Protein AF-A0A139MJK2-F1 (afdb_monomer_lite)

Radius of gyration: 16.2 Å; chains: 1; bounding box: 36×39×41 Å

pLDDT: mean 73.62, std 22.23, range [26.55, 96.75]

Foldseek 3Di:
DEEEEEDLLADDDDDDDDDDDDDPPLDPPLDDPCPPVVLVVVLVVVVPDPDDPPDYHYRYDFQWHQYPVRDIDGDDLCSCPPPPHQAYEYEAEDLVVSQVVCCVVRVDHDDSVSSVVNSVVRVVRVVVSCVVVVHHYHYHHDDVCVVVVVVVSD

Sequence (154 aa):
MAIRMVDCSIKLPVKKRSAHKTSIPSCLASFSKNIANNQELWKQELAAYPFHEDEIVILDGHFTLLDSLGQIVELPYSTFDGLKINRIILKIEVPSTIQKRLMKRDNSHWDKDLIDSFQAREQKRVIEFARLEKIPLFVYDNNSKLEELKQFLL

Structure (mmCIF, N/CA/C/O backbone):
data_AF-A0A139MJK2-F1
#
_entry.id   AF-A0A139MJK2-F1
#
loop_
_atom_site.group_PDB
_atom_site.id
_atom_site.type_symbol
_atom_site.label_atom_id
_atom_site.label_alt_id
_atom_site.label_comp_id
_atom_site.label_asym_id
_atom_site.label_entity_id
_atom_site.label_seq_id
_atom_site.pdbx_PDB_ins_code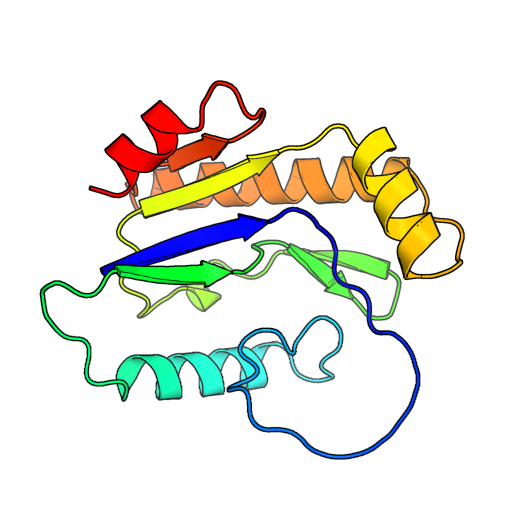
_atom_site.Cartn_x
_atom_site.Cartn_y
_atom_site.Cartn_z
_atom_site.occupancy
_atom_site.B_iso_or_equiv
_atom_site.auth_seq_id
_atom_site.auth_comp_id
_atom_site.auth_asym_id
_atom_site.auth_atom_id
_atom_site.pdbx_PDB_model_num
ATOM 1 N N . MET A 1 1 ? -5.768 -5.094 16.963 1.00 34.75 1 MET A N 1
ATOM 2 C CA . MET A 1 1 ? -6.130 -4.141 15.876 1.00 34.75 1 MET A CA 1
ATOM 3 C C . MET A 1 1 ? -5.283 -4.430 14.638 1.00 34.75 1 MET A C 1
ATOM 5 O O . MET A 1 1 ? -4.070 -4.458 14.786 1.00 34.75 1 MET A O 1
ATOM 9 N N . ALA A 1 2 ? -5.869 -4.668 13.453 1.00 34.25 2 ALA A N 1
ATOM 10 C CA . ALA A 1 2 ? -5.092 -4.935 12.233 1.00 34.25 2 ALA A CA 1
ATOM 11 C C . ALA A 1 2 ? -4.870 -3.647 11.419 1.00 34.25 2 ALA A C 1
ATOM 13 O O . ALA A 1 2 ? -5.811 -2.981 10.982 1.00 34.25 2 ALA A O 1
ATOM 14 N N . ILE A 1 3 ? -3.606 -3.295 11.230 1.00 35.91 3 ILE A N 1
ATOM 15 C CA . ILE A 1 3 ? -3.115 -2.141 10.485 1.00 35.91 3 ILE A CA 1
ATOM 16 C C . ILE A 1 3 ? -2.462 -2.684 9.220 1.00 35.91 3 ILE A C 1
ATOM 18 O O . ILE A 1 3 ? -1.553 -3.499 9.306 1.00 35.91 3 ILE A O 1
ATOM 22 N N . ARG A 1 4 ? -2.889 -2.268 8.028 1.00 41.91 4 ARG A N 1
ATOM 23 C CA . ARG A 1 4 ? -2.217 -2.719 6.799 1.00 41.91 4 ARG A CA 1
ATOM 24 C C . ARG A 1 4 ? -1.098 -1.748 6.437 1.00 41.91 4 ARG A C 1
ATOM 26 O O . ARG A 1 4 ? -1.374 -0.575 6.195 1.00 41.91 4 ARG A O 1
ATOM 33 N N . MET A 1 5 ? 0.140 -2.233 6.379 1.00 38.38 5 MET A N 1
ATOM 34 C CA . MET A 1 5 ? 1.250 -1.522 5.754 1.00 38.38 5 MET A CA 1
ATOM 35 C C . MET A 1 5 ? 1.349 -1.989 4.306 1.00 38.38 5 MET A C 1
ATOM 37 O O . MET A 1 5 ? 1.546 -3.165 4.029 1.00 38.38 5 MET A O 1
ATOM 41 N N . VAL A 1 6 ? 1.178 -1.066 3.371 1.00 44.03 6 VAL A N 1
ATOM 42 C CA . VAL A 1 6 ? 1.367 -1.338 1.952 1.00 44.03 6 VAL A CA 1
ATOM 43 C C . VAL A 1 6 ? 2.781 -0.902 1.604 1.00 44.03 6 VAL A C 1
ATOM 45 O O . VAL A 1 6 ? 3.013 0.272 1.317 1.00 44.03 6 VAL A O 1
ATOM 48 N N . ASP A 1 7 ? 3.753 -1.812 1.691 1.00 39.28 7 ASP A N 1
ATOM 49 C CA . ASP A 1 7 ? 5.09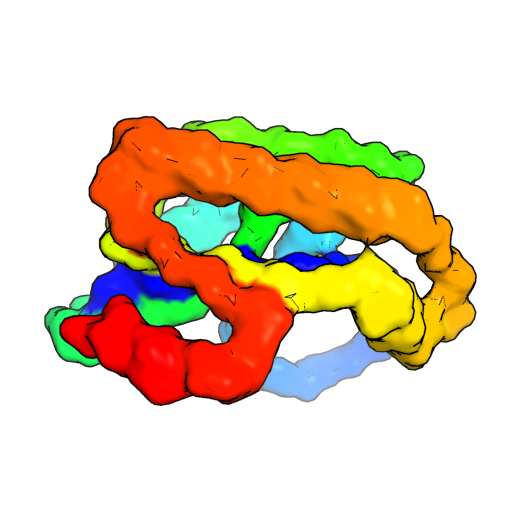4 -1.539 1.179 1.00 39.28 7 ASP A CA 1
ATOM 50 C C . ASP A 1 7 ? 5.086 -1.692 -0.345 1.00 39.28 7 ASP A C 1
ATOM 52 O O . ASP A 1 7 ? 4.938 -2.793 -0.851 1.00 39.28 7 ASP A O 1
ATOM 56 N N . CYS A 1 8 ? 5.307 -0.622 -1.114 1.00 35.34 8 CYS A N 1
ATOM 57 C CA . CYS A 1 8 ? 5.465 -0.712 -2.574 1.00 35.34 8 CYS A CA 1
ATOM 58 C C . CYS A 1 8 ? 6.805 -1.366 -3.010 1.00 35.34 8 CYS A C 1
ATOM 60 O O . CYS A 1 8 ? 7.218 -1.288 -4.171 1.00 35.34 8 CYS A O 1
ATOM 62 N N . SER A 1 9 ? 7.522 -2.026 -2.100 1.00 32.47 9 SER A N 1
ATOM 63 C CA . SER A 1 9 ? 8.714 -2.811 -2.418 1.00 32.47 9 SER A CA 1
ATOM 64 C C . SER A 1 9 ? 8.305 -4.140 -3.060 1.00 32.47 9 SER A C 1
ATOM 66 O O . SER A 1 9 ? 8.196 -5.155 -2.381 1.00 32.47 9 SER A O 1
ATOM 68 N N . ILE A 1 10 ? 8.085 -4.138 -4.380 1.00 36.69 10 ILE A N 1
ATOM 69 C CA . ILE A 1 10 ? 7.761 -5.318 -5.206 1.00 36.69 10 ILE A CA 1
ATOM 70 C C . ILE A 1 10 ? 8.699 -6.481 -4.842 1.00 36.69 10 ILE A C 1
ATOM 72 O O . ILE A 1 10 ? 9.872 -6.450 -5.203 1.00 36.69 10 ILE A O 1
ATOM 76 N N . LYS A 1 11 ? 8.237 -7.504 -4.111 1.00 38.34 11 LYS A N 1
ATOM 77 C CA . LYS A 1 11 ? 9.012 -8.722 -3.792 1.00 38.34 11 LYS A CA 1
ATOM 78 C C . LYS A 1 11 ? 8.799 -9.765 -4.896 1.00 38.34 11 LYS A C 1
ATOM 80 O O . LYS A 1 11 ? 7.841 -10.526 -4.828 1.00 38.34 11 LYS A O 1
ATOM 85 N N . LEU A 1 12 ? 9.672 -9.830 -5.908 1.00 33.25 12 LEU A N 1
ATOM 86 C CA . LEU A 1 12 ? 9.691 -10.961 -6.853 1.00 33.25 12 LEU A CA 1
ATOM 87 C C . LEU A 1 12 ? 10.437 -12.168 -6.266 1.00 33.25 12 LEU A C 1
ATOM 89 O O . LEU A 1 12 ? 11.332 -11.986 -5.438 1.00 33.25 12 LEU A O 1
ATOM 93 N N . PRO A 1 13 ? 10.104 -13.405 -6.679 1.00 33.31 13 PRO A N 1
ATOM 94 C CA . PRO A 1 13 ? 10.754 -14.593 -6.158 1.00 33.31 13 PRO A CA 1
ATOM 95 C C . PRO A 1 13 ? 12.150 -14.783 -6.747 1.00 33.31 13 PRO A C 1
ATOM 97 O O . PRO A 1 13 ? 12.357 -14.853 -7.959 1.00 33.31 13 PRO A O 1
ATOM 100 N N . VAL A 1 14 ? 13.096 -15.009 -5.844 1.00 32.41 14 VAL A N 1
ATOM 101 C CA . VAL A 1 14 ? 14.402 -15.585 -6.147 1.00 32.41 14 VAL A CA 1
ATOM 102 C C . VAL A 1 14 ? 14.228 -17.093 -6.369 1.00 32.41 14 VAL A C 1
ATOM 104 O O . VAL A 1 14 ? 13.682 -17.812 -5.530 1.00 32.41 14 VAL A O 1
ATOM 107 N N . LYS A 1 15 ? 14.702 -17.608 -7.508 1.00 31.28 15 LYS A N 1
ATOM 108 C CA . LYS A 1 15 ? 14.785 -19.055 -7.756 1.00 31.28 15 LYS A CA 1
ATOM 109 C C . LYS A 1 15 ? 15.897 -19.691 -6.895 1.00 31.28 15 LYS A C 1
ATOM 111 O O . LYS A 1 15 ? 17.065 -19.399 -7.111 1.00 31.28 15 LYS A O 1
ATOM 116 N N . LYS A 1 16 ? 15.484 -20.687 -6.087 1.00 32.94 16 LYS A N 1
ATOM 117 C CA . LYS A 1 16 ? 16.182 -21.899 -5.561 1.00 32.94 16 LYS A CA 1
ATOM 118 C C . LYS A 1 16 ? 16.700 -21.946 -4.098 1.00 32.94 16 LYS A C 1
ATOM 120 O O . LYS A 1 16 ? 17.710 -21.355 -3.759 1.00 32.94 16 LYS A O 1
ATOM 125 N N . ARG A 1 17 ? 16.060 -22.884 -3.365 1.00 30.19 17 ARG A N 1
ATOM 126 C CA . ARG A 1 17 ? 16.556 -23.991 -2.491 1.00 30.19 17 ARG A CA 1
ATOM 127 C C . ARG A 1 17 ? 17.472 -23.700 -1.280 1.00 30.19 17 ARG A C 1
ATOM 129 O O . ARG A 1 17 ? 18.666 -23.519 -1.453 1.00 30.19 17 ARG A O 1
ATOM 136 N N . SER A 1 18 ? 16.941 -23.978 -0.077 1.00 26.55 18 SER A N 1
ATOM 137 C CA . SER A 1 18 ? 17.338 -25.070 0.855 1.00 26.55 18 SER A CA 1
ATOM 138 C C . SER A 1 18 ? 17.341 -24.655 2.339 1.00 26.55 18 SER A C 1
ATOM 140 O O . SER A 1 18 ? 17.985 -23.685 2.708 1.00 26.55 18 SER A O 1
ATOM 142 N N . ALA A 1 19 ? 16.697 -25.504 3.153 1.00 28.25 19 ALA A N 1
ATOM 143 C CA . ALA A 1 19 ? 16.868 -25.747 4.592 1.00 28.25 19 ALA A CA 1
ATOM 144 C C . ALA A 1 19 ? 16.469 -24.669 5.631 1.00 28.25 19 ALA A C 1
ATOM 146 O O . ALA A 1 19 ? 17.098 -23.632 5.785 1.00 28.25 19 ALA A O 1
ATOM 147 N N . HIS A 1 20 ? 15.442 -25.046 6.405 1.00 29.48 20 HIS A N 1
ATOM 148 C CA . HIS A 1 20 ? 15.163 -24.765 7.820 1.00 29.48 20 HIS A CA 1
ATOM 149 C C . HIS A 1 20 ? 15.688 -23.471 8.466 1.00 29.48 20 HIS A C 1
ATOM 151 O O . HIS A 1 20 ? 16.863 -23.377 8.814 1.00 29.48 20 HIS A O 1
ATOM 157 N N . LYS A 1 21 ? 14.752 -22.595 8.861 1.00 27.30 21 LYS A N 1
ATOM 158 C CA . LYS A 1 21 ? 14.549 -22.189 10.266 1.00 27.30 21 LYS A CA 1
ATOM 159 C C . LYS A 1 21 ? 13.261 -21.375 10.424 1.00 27.30 21 LYS A C 1
ATOM 161 O O . LYS A 1 21 ? 12.810 -20.702 9.509 1.00 27.30 21 LYS A O 1
ATOM 166 N N . THR A 1 22 ? 12.676 -21.541 11.597 1.00 33.25 22 THR A N 1
ATOM 167 C CA . THR A 1 22 ? 11.347 -21.154 12.061 1.00 33.25 22 THR A CA 1
ATOM 168 C C . THR A 1 22 ? 11.088 -19.648 11.973 1.00 33.25 22 THR A C 1
ATOM 170 O O . THR A 1 22 ? 11.653 -18.868 12.732 1.00 33.25 22 THR A O 1
ATOM 173 N N . SER A 1 23 ? 10.190 -19.253 11.077 1.00 29.36 23 SER A N 1
ATOM 174 C CA . SER A 1 23 ? 9.444 -17.995 11.117 1.00 29.36 23 SER A CA 1
ATOM 175 C C . SER A 1 23 ? 8.117 -18.239 10.400 1.00 29.36 23 SER A C 1
ATOM 177 O O . SER A 1 23 ? 8.094 -18.887 9.354 1.00 29.36 23 SER A O 1
ATOM 179 N N . ILE A 1 24 ? 7.003 -17.803 10.989 1.00 28.88 24 ILE A N 1
ATOM 180 C CA . ILE A 1 24 ? 5.682 -17.878 10.353 1.00 28.88 24 ILE A CA 1
ATOM 181 C C . ILE A 1 24 ? 5.764 -17.025 9.073 1.00 28.88 24 ILE A C 1
ATOM 183 O O . ILE A 1 24 ? 5.940 -15.807 9.179 1.00 28.88 24 ILE A O 1
ATOM 187 N N . PRO A 1 25 ? 5.736 -17.609 7.858 1.00 29.03 25 PRO A N 1
ATOM 188 C CA . PRO A 1 25 ? 6.038 -16.872 6.641 1.00 29.03 25 PRO A CA 1
ATOM 189 C C . PRO A 1 25 ? 4.771 -16.201 6.108 1.00 29.03 25 PRO A C 1
ATOM 191 O O . PRO A 1 25 ? 4.176 -16.627 5.124 1.00 29.03 25 PRO A O 1
ATOM 194 N N . SER A 1 26 ? 4.393 -15.088 6.727 1.00 36.31 26 SER A N 1
ATOM 195 C CA . SER A 1 26 ? 3.312 -14.217 6.262 1.00 36.31 26 SER A CA 1
ATOM 196 C C . SER A 1 26 ? 3.767 -13.297 5.105 1.00 36.31 26 SER A C 1
ATOM 198 O O . SER A 1 26 ? 3.412 -12.125 5.050 1.00 36.31 26 SER A O 1
ATOM 200 N N . CYS A 1 27 ? 4.515 -13.799 4.118 1.00 29.50 27 CYS A N 1
ATOM 201 C CA . CYS A 1 27 ? 4.826 -13.066 2.874 1.00 29.50 27 CYS A CA 1
ATOM 202 C C . CYS A 1 27 ? 5.157 -14.056 1.742 1.00 29.50 27 CYS A C 1
ATOM 204 O O . CYS A 1 27 ? 6.287 -14.124 1.262 1.00 29.50 27 CYS A O 1
ATOM 206 N N . LEU A 1 28 ? 4.189 -14.886 1.346 1.00 29.56 28 LEU A N 1
ATOM 207 C CA . LEU A 1 28 ? 4.399 -15.975 0.385 1.00 29.56 28 LEU A CA 1
ATOM 208 C C . LEU A 1 28 ? 3.282 -16.008 -0.668 1.00 29.56 28 LEU A C 1
ATOM 210 O O . LEU A 1 28 ? 2.506 -16.953 -0.737 1.00 29.56 28 LEU A O 1
ATOM 214 N N . ALA A 1 29 ? 3.188 -14.964 -1.500 1.00 37.12 29 ALA A N 1
ATOM 215 C CA . ALA A 1 29 ? 2.340 -14.996 -2.697 1.00 37.12 29 ALA A CA 1
ATOM 216 C C . ALA A 1 29 ? 2.686 -13.911 -3.737 1.00 37.12 29 ALA A C 1
ATOM 218 O O . ALA A 1 29 ? 1.798 -13.207 -4.202 1.00 37.12 29 ALA A O 1
ATOM 219 N N . SER A 1 30 ? 3.947 -13.771 -4.155 1.00 33.47 30 SER A N 1
ATOM 220 C CA . SER A 1 30 ? 4.226 -13.097 -5.439 1.00 33.47 30 SER A CA 1
ATOM 221 C C . SER A 1 30 ? 4.201 -14.052 -6.634 1.00 33.47 30 SER A C 1
ATOM 223 O O . SER A 1 30 ? 4.144 -13.599 -7.766 1.00 33.47 30 SER A O 1
ATOM 225 N N . PHE A 1 31 ? 4.156 -15.369 -6.405 1.00 38.12 31 PHE A N 1
ATOM 226 C CA . PHE A 1 31 ? 3.851 -16.379 -7.421 1.00 38.12 31 PHE A CA 1
ATOM 227 C C . PHE A 1 31 ? 3.002 -17.479 -6.789 1.00 38.12 31 PHE A C 1
ATOM 229 O O . PHE A 1 31 ? 3.516 -18.352 -6.093 1.00 38.12 31 PHE A O 1
ATOM 236 N N . SER A 1 32 ? 1.697 -17.461 -7.043 1.00 37.69 32 SER A N 1
ATOM 237 C CA . SER A 1 32 ? 0.842 -18.610 -6.761 1.00 37.69 32 SER A CA 1
ATOM 238 C C . SER A 1 32 ? 0.034 -18.935 -8.009 1.00 37.69 32 SER A C 1
ATOM 240 O O . SER A 1 32 ? -0.506 -18.045 -8.660 1.00 37.69 32 SER A O 1
ATOM 242 N N . LYS A 1 33 ? -0.049 -20.223 -8.356 1.00 44.00 33 LYS A N 1
ATOM 243 C CA . LYS A 1 33 ? -0.943 -20.699 -9.424 1.00 44.00 33 LYS A CA 1
ATOM 244 C C . LYS A 1 33 ? -2.425 -20.496 -9.067 1.00 44.00 33 LYS A C 1
ATOM 246 O O . LYS A 1 33 ? -3.279 -20.709 -9.917 1.00 44.00 33 LYS A O 1
ATOM 251 N N . ASN A 1 34 ? -2.725 -20.119 -7.819 1.00 55.56 34 ASN A N 1
ATOM 252 C CA . ASN A 1 34 ? -4.071 -19.912 -7.309 1.00 55.56 34 ASN A CA 1
ATOM 253 C C . ASN A 1 34 ? -4.070 -18.826 -6.216 1.00 55.56 34 ASN A C 1
ATOM 255 O O . ASN A 1 34 ? -4.019 -19.120 -5.022 1.00 55.56 34 ASN A O 1
ATOM 259 N N . ILE A 1 35 ? -4.094 -17.563 -6.654 1.00 56.97 35 ILE A N 1
ATOM 260 C CA . ILE A 1 35 ? -4.066 -16.384 -5.774 1.00 56.97 35 ILE A CA 1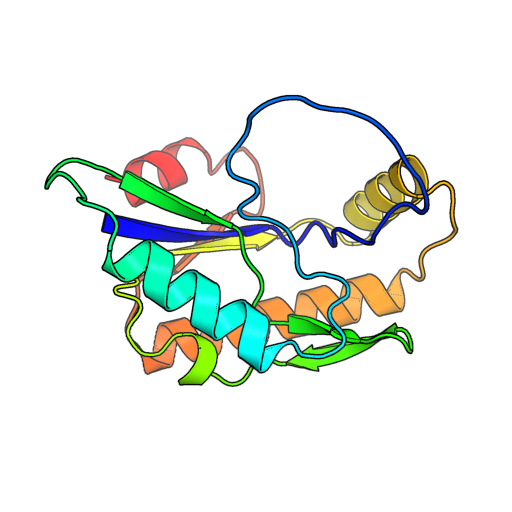
ATOM 261 C C . ILE A 1 35 ? -5.241 -16.424 -4.794 1.00 56.97 35 ILE A C 1
ATOM 263 O O . ILE A 1 35 ? -5.038 -16.200 -3.606 1.00 56.97 35 ILE A O 1
ATOM 267 N N . ALA A 1 36 ? -6.436 -16.791 -5.262 1.00 59.19 36 ALA A N 1
ATOM 268 C CA . ALA A 1 36 ? -7.640 -16.843 -4.438 1.00 59.19 36 ALA A CA 1
ATOM 269 C C . ALA A 1 36 ? -7.515 -17.837 -3.271 1.00 59.19 36 ALA A C 1
ATOM 271 O O . ALA A 1 36 ? -7.781 -17.479 -2.128 1.00 59.19 36 ALA A O 1
ATOM 272 N N . ASN A 1 37 ? -7.042 -19.058 -3.540 1.00 59.84 37 ASN A N 1
ATOM 273 C CA . ASN A 1 37 ? -6.947 -20.096 -2.511 1.00 59.84 37 ASN A CA 1
ATOM 274 C C . ASN A 1 37 ? -5.902 -19.763 -1.434 1.00 59.84 37 ASN A C 1
ATOM 276 O O . ASN A 1 37 ? -6.098 -20.058 -0.259 1.00 59.84 37 ASN A O 1
ATOM 280 N N . ASN A 1 38 ? -4.805 -19.106 -1.823 1.00 66.50 38 ASN A N 1
ATOM 281 C CA . ASN A 1 38 ? -3.790 -18.667 -0.868 1.00 66.50 38 ASN A CA 1
ATOM 282 C C . ASN A 1 38 ? -4.302 -17.541 0.041 1.00 66.50 38 ASN A C 1
ATOM 284 O O . ASN A 1 38 ? -3.982 -17.542 1.225 1.00 66.50 38 ASN A O 1
ATOM 288 N N . GLN A 1 39 ? -5.092 -16.600 -0.487 1.00 65.62 39 GLN A N 1
ATOM 289 C CA . GLN A 1 39 ? -5.666 -15.524 0.331 1.00 65.62 39 GLN A CA 1
ATOM 290 C C . GLN A 1 39 ? -6.698 -16.060 1.331 1.00 65.62 39 GLN A C 1
ATOM 292 O O . GLN A 1 39 ? -6.738 -15.600 2.467 1.00 65.62 39 GLN A O 1
ATOM 297 N N . GLU A 1 40 ? -7.490 -17.063 0.943 1.00 71.81 40 GLU A N 1
ATOM 298 C CA . GLU A 1 40 ? -8.502 -17.653 1.826 1.00 71.81 40 GLU A CA 1
ATOM 299 C C . GLU A 1 40 ? -7.877 -18.393 3.018 1.00 71.81 40 GLU A C 1
ATOM 301 O O . GLU A 1 40 ? -8.297 -18.196 4.157 1.00 71.81 40 GLU A O 1
ATOM 306 N N . LEU A 1 41 ? -6.813 -19.171 2.784 1.00 72.75 41 LEU A N 1
ATOM 307 C CA . LEU A 1 41 ? -6.079 -19.850 3.859 1.00 72.75 41 LEU A CA 1
ATOM 308 C C . LEU A 1 41 ? -5.564 -18.852 4.910 1.00 72.75 41 LEU A C 1
ATOM 310 O O . LEU A 1 41 ? -5.687 -19.075 6.111 1.00 72.75 41 LEU A O 1
ATOM 314 N N . TRP A 1 42 ? -5.045 -17.712 4.460 1.00 72.75 42 TRP A N 1
ATOM 315 C CA . TRP A 1 42 ? -4.539 -16.669 5.349 1.00 72.75 42 TRP A CA 1
ATOM 316 C C . TRP A 1 42 ? -5.629 -15.978 6.159 1.00 72.75 42 TRP A C 1
ATOM 318 O O . TRP A 1 42 ? -5.412 -15.642 7.323 1.00 72.75 42 TRP A O 1
ATOM 328 N N . LYS A 1 43 ? -6.810 -15.770 5.569 1.00 69.56 43 LYS A N 1
ATOM 329 C CA . LYS A 1 43 ? -7.962 -15.245 6.310 1.00 69.56 43 LYS A CA 1
ATOM 330 C C . LYS A 1 43 ? -8.364 -16.187 7.438 1.00 69.56 43 LYS A C 1
ATOM 332 O O . LYS A 1 43 ? -8.661 -15.719 8.533 1.00 69.56 43 LYS A O 1
ATOM 337 N N . GLN A 1 44 ? -8.342 -17.494 7.184 1.00 73.81 44 GLN A N 1
ATOM 338 C CA . GLN A 1 44 ? -8.671 -18.505 8.188 1.00 73.81 44 GLN A CA 1
ATOM 339 C C . GLN A 1 44 ? -7.655 -18.511 9.335 1.00 73.81 44 GLN A C 1
ATOM 341 O O . GLN A 1 44 ? -8.055 -18.532 10.498 1.00 73.81 44 GLN A O 1
ATOM 346 N N . GLU A 1 45 ? -6.359 -18.413 9.028 1.00 76.19 45 GLU A N 1
ATOM 347 C CA . GLU A 1 45 ? -5.306 -18.311 10.046 1.00 76.19 45 GLU A CA 1
ATOM 348 C C . GLU A 1 45 ? -5.443 -17.037 10.891 1.00 76.19 45 GLU A C 1
ATOM 350 O O . GLU A 1 45 ? -5.387 -17.106 12.119 1.00 76.19 45 GLU A O 1
ATOM 355 N N . LEU A 1 46 ? -5.692 -15.885 10.257 1.00 73.31 46 LEU A N 1
ATOM 356 C CA . LEU A 1 46 ? -5.925 -14.625 10.969 1.00 73.31 46 LEU A CA 1
ATOM 357 C C . LEU A 1 46 ? -7.177 -14.684 11.845 1.00 73.31 46 LEU A C 1
ATOM 359 O O . LEU A 1 46 ? -7.159 -14.175 12.958 1.00 73.31 46 LEU A O 1
ATOM 363 N N . ALA A 1 47 ? -8.256 -15.306 11.371 1.00 73.00 47 ALA A N 1
ATOM 364 C CA . ALA A 1 47 ? -9.490 -15.439 12.140 1.00 73.00 47 ALA A CA 1
ATOM 365 C C . ALA A 1 47 ? -9.328 -16.347 13.370 1.00 73.00 47 ALA A C 1
ATOM 367 O O . ALA A 1 47 ? -10.006 -16.138 14.375 1.00 73.00 47 ALA A O 1
ATOM 368 N N . ALA A 1 48 ? -8.443 -17.344 13.296 1.00 76.06 48 ALA A N 1
ATOM 369 C CA . ALA A 1 48 ? -8.167 -18.274 14.387 1.00 76.06 48 ALA A CA 1
ATOM 370 C C . ALA A 1 48 ? -7.119 -17.754 15.388 1.00 76.06 48 ALA A C 1
ATOM 372 O O . ALA A 1 48 ? -6.938 -18.361 16.447 1.00 76.06 48 ALA A O 1
ATOM 373 N N . TYR A 1 49 ? -6.417 -16.663 15.070 1.00 73.50 49 TYR A N 1
ATOM 374 C CA . TYR A 1 49 ? -5.367 -16.134 15.930 1.00 73.50 49 TYR A CA 1
ATOM 375 C C . TYR A 1 49 ? -5.965 -15.421 17.160 1.00 73.50 49 TYR A C 1
ATOM 377 O O . TYR A 1 49 ? -6.802 -14.525 17.007 1.00 73.50 49 TYR A O 1
ATOM 385 N N . PRO A 1 50 ? -5.558 -15.786 18.391 1.00 72.38 50 PRO A N 1
ATOM 386 C CA . PRO A 1 50 ? -6.108 -15.211 19.613 1.00 72.38 50 PRO A CA 1
ATOM 387 C C . PRO A 1 50 ? -5.493 -13.832 19.887 1.00 72.38 50 PRO A C 1
ATOM 389 O O . PRO A 1 50 ? -4.577 -13.702 20.693 1.00 72.38 50 PRO A O 1
ATOM 392 N N . PHE A 1 51 ? -5.988 -12.799 19.205 1.00 70.88 51 PHE A N 1
ATOM 393 C CA . PHE A 1 51 ? -5.526 -11.427 19.421 1.00 70.88 51 PHE A CA 1
ATOM 394 C C . PHE A 1 51 ? -5.830 -10.955 20.845 1.00 70.88 51 PHE A C 1
ATOM 396 O O . PHE A 1 51 ? -6.971 -11.044 21.306 1.00 70.88 51 PHE A O 1
ATOM 403 N N . HIS A 1 52 ? -4.829 -10.381 21.508 1.00 75.56 52 HIS A N 1
ATOM 404 C CA . HIS A 1 52 ? -5.048 -9.625 22.740 1.00 75.56 52 HIS A CA 1
ATOM 405 C C . HIS A 1 52 ? -5.581 -8.217 22.415 1.00 75.56 52 HIS A C 1
ATOM 407 O O . HIS A 1 52 ? -5.282 -7.668 21.353 1.00 75.56 52 HIS A O 1
ATOM 413 N N . GLU A 1 53 ? -6.380 -7.619 23.310 1.00 66.75 53 GLU A N 1
ATOM 414 C CA . GLU A 1 53 ? -7.024 -6.311 23.060 1.00 66.75 53 GLU A CA 1
ATOM 415 C C . GLU A 1 53 ? -6.008 -5.189 22.778 1.00 66.75 53 GLU A C 1
ATOM 417 O O . GLU A 1 53 ? -6.251 -4.352 21.907 1.00 66.75 53 GLU A O 1
ATOM 422 N N . ASP A 1 54 ? -4.832 -5.251 23.405 1.00 71.62 54 ASP A N 1
ATOM 423 C CA . ASP A 1 54 ? -3.750 -4.270 23.249 1.00 71.62 54 ASP A CA 1
ATOM 424 C C . ASP A 1 54 ? -2.770 -4.605 22.106 1.00 71.62 54 ASP A C 1
ATOM 426 O O . ASP A 1 54 ? -1.773 -3.910 21.896 1.00 71.62 54 ASP A O 1
ATOM 430 N N . GLU A 1 55 ? -3.011 -5.684 21.354 1.00 76.25 55 GLU A N 1
ATOM 431 C CA . GLU A 1 55 ? -2.093 -6.128 20.309 1.00 76.25 55 GLU A CA 1
ATOM 432 C C . GLU A 1 55 ? -2.310 -5.349 19.002 1.00 76.25 55 GLU A C 1
ATOM 434 O O . GLU A 1 55 ? -3.382 -5.368 18.375 1.00 76.25 55 GLU A O 1
ATOM 439 N N . ILE A 1 56 ? -1.248 -4.678 18.554 1.00 74.38 56 ILE A N 1
ATOM 440 C CA . ILE A 1 56 ? -1.178 -4.068 17.229 1.00 74.38 56 ILE A CA 1
ATOM 441 C C . ILE A 1 56 ? -0.628 -5.100 16.250 1.00 74.38 56 ILE A C 1
ATOM 443 O O . ILE A 1 56 ? 0.510 -5.549 16.359 1.00 74.38 56 ILE A O 1
ATOM 447 N N . VAL A 1 57 ? -1.431 -5.428 15.247 1.00 79.75 57 VAL A N 1
ATOM 448 C CA . VAL A 1 57 ? -1.088 -6.382 14.195 1.00 79.75 57 VAL A CA 1
ATOM 449 C C . VAL A 1 57 ? -0.869 -5.594 12.924 1.00 79.75 57 VAL A C 1
ATOM 451 O O . VAL A 1 57 ? -1.779 -4.906 12.474 1.00 79.75 57 VAL A O 1
ATOM 454 N N . ILE A 1 58 ? 0.318 -5.688 12.329 1.00 81.00 58 ILE A N 1
ATOM 455 C CA . ILE A 1 58 ? 0.596 -5.042 11.046 1.00 81.00 58 ILE A CA 1
ATOM 456 C C . ILE A 1 58 ? 0.606 -6.095 9.940 1.00 81.00 58 ILE A C 1
ATOM 458 O O . ILE A 1 58 ? 1.426 -7.008 9.955 1.00 81.00 58 ILE A O 1
ATOM 462 N N . LEU A 1 59 ? -0.295 -5.956 8.970 1.00 81.06 59 LEU A N 1
ATOM 463 C CA . LEU A 1 59 ? -0.353 -6.796 7.778 1.00 81.06 59 LEU A CA 1
ATOM 464 C C . LEU A 1 59 ? 0.419 -6.116 6.643 1.00 81.06 59 LEU A C 1
ATOM 466 O O . LEU A 1 59 ? 0.002 -5.058 6.173 1.00 81.06 59 LEU A O 1
ATOM 470 N N . ASP A 1 60 ? 1.522 -6.717 6.197 1.00 80.06 60 ASP A N 1
ATOM 471 C CA . ASP A 1 60 ? 2.244 -6.284 4.991 1.00 80.06 60 ASP A CA 1
ATOM 472 C C . ASP A 1 60 ? 1.577 -6.893 3.752 1.00 80.06 60 ASP A C 1
ATOM 474 O O . ASP A 1 60 ? 1.511 -8.117 3.611 1.00 80.06 60 ASP A O 1
ATOM 478 N N . GLY A 1 61 ? 1.046 -6.062 2.855 1.00 80.12 61 GLY A N 1
ATOM 479 C CA . GLY A 1 61 ? 0.451 -6.576 1.627 1.00 80.12 61 GLY A CA 1
ATOM 480 C C . GLY A 1 61 ? 0.006 -5.516 0.633 1.00 80.12 61 GLY A C 1
ATOM 481 O O . GLY A 1 61 ? -0.194 -4.355 0.969 1.00 80.12 61 GLY A O 1
ATOM 482 N N . HIS A 1 62 ? -0.243 -5.960 -0.597 1.00 85.44 62 HIS A N 1
ATOM 483 C CA . HIS A 1 62 ? -0.541 -5.099 -1.744 1.00 85.44 62 HIS A CA 1
ATOM 484 C C . HIS A 1 62 ? -2.013 -5.178 -2.176 1.00 85.44 62 HIS A C 1
ATOM 486 O O . HIS A 1 62 ? -2.701 -6.147 -1.855 1.00 85.44 62 HIS A O 1
ATOM 492 N N . PHE A 1 63 ? -2.492 -4.176 -2.904 1.00 88.19 63 PHE A N 1
ATOM 493 C CA . PHE A 1 63 ? -3.764 -4.154 -3.632 1.00 88.19 63 PHE A CA 1
ATOM 494 C C . PHE A 1 63 ? -3.592 -4.525 -5.109 1.00 88.19 63 PHE A C 1
ATOM 496 O O . PHE A 1 63 ? -4.577 -4.803 -5.799 1.00 88.19 63 PHE A O 1
ATOM 503 N N . THR A 1 64 ? -2.353 -4.538 -5.587 1.00 86.69 64 THR A N 1
ATOM 504 C CA . THR A 1 64 ? -1.938 -4.933 -6.927 1.00 86.69 64 THR A CA 1
ATOM 505 C C . THR A 1 64 ? -0.814 -5.961 -6.856 1.00 86.69 64 THR A C 1
ATOM 507 O O . THR A 1 64 ? -0.026 -5.996 -5.913 1.00 86.69 64 THR A O 1
ATOM 510 N N . LEU A 1 65 ? -0.751 -6.841 -7.847 1.00 86.75 65 LEU A N 1
ATOM 511 C CA . LEU A 1 65 ? 0.274 -7.869 -7.998 1.00 86.75 65 LEU A CA 1
ATOM 512 C C . LEU A 1 65 ? 0.797 -7.862 -9.435 1.00 86.75 65 LEU A C 1
ATOM 514 O O . LEU A 1 65 ? 0.172 -7.294 -10.327 1.00 86.75 65 LEU A O 1
ATOM 518 N N . LEU A 1 66 ? 1.940 -8.507 -9.657 1.00 82.50 66 LEU A N 1
ATOM 519 C CA . LEU A 1 66 ? 2.389 -8.874 -10.997 1.00 82.50 66 LEU A CA 1
ATOM 520 C C . LEU A 1 66 ? 2.015 -10.336 -11.247 1.00 82.50 66 LEU A C 1
ATOM 522 O O . LEU A 1 66 ? 2.290 -11.192 -10.404 1.00 82.50 66 LEU A O 1
ATOM 526 N N . ASP A 1 67 ? 1.379 -10.624 -12.380 1.00 80.25 67 ASP A N 1
ATOM 527 C CA . ASP A 1 67 ? 1.127 -12.002 -12.797 1.00 80.25 67 ASP A CA 1
ATOM 528 C C . ASP A 1 67 ? 2.406 -12.676 -13.337 1.00 80.25 67 ASP A C 1
ATOM 530 O O . ASP A 1 67 ? 3.484 -12.083 -13.416 1.00 80.25 67 ASP A O 1
ATOM 534 N N . SER A 1 68 ? 2.298 -13.945 -13.741 1.00 76.69 68 SER A N 1
ATOM 535 C CA . SER A 1 68 ? 3.430 -14.690 -14.310 1.00 76.69 68 SER A CA 1
ATOM 536 C C . SER A 1 68 ? 3.939 -14.145 -15.649 1.00 76.69 68 SER A C 1
ATOM 538 O O . SER A 1 68 ? 5.005 -14.563 -16.096 1.00 76.69 68 SER A O 1
ATOM 540 N N . LEU A 1 69 ? 3.175 -13.266 -16.298 1.00 79.94 69 LEU A N 1
ATOM 541 C CA . LEU A 1 69 ? 3.527 -12.584 -17.541 1.00 79.94 69 LEU A CA 1
ATOM 542 C C . LEU A 1 69 ? 4.081 -11.173 -17.278 1.00 79.94 69 LEU A C 1
ATOM 544 O O . LEU A 1 69 ? 4.454 -10.486 -18.224 1.00 79.94 69 LEU A O 1
ATOM 548 N N . GLY A 1 70 ? 4.168 -10.745 -16.012 1.00 78.88 70 GLY A N 1
ATOM 549 C CA . GLY A 1 70 ? 4.627 -9.413 -15.626 1.00 78.88 70 GLY A CA 1
ATOM 550 C C . GLY A 1 70 ? 3.570 -8.320 -15.795 1.00 78.88 70 GLY A C 1
ATOM 551 O O . GLY A 1 70 ? 3.914 -7.141 -15.778 1.00 78.88 70 GLY A O 1
ATOM 552 N N . GLN A 1 71 ? 2.296 -8.681 -15.954 1.00 85.06 71 GLN A N 1
ATOM 553 C CA . GLN A 1 71 ? 1.201 -7.722 -16.049 1.00 85.06 71 GLN A CA 1
ATOM 554 C C . GLN A 1 71 ? 0.700 -7.334 -14.662 1.00 85.06 71 GLN A C 1
ATOM 556 O O . GLN A 1 71 ? 0.637 -8.160 -13.750 1.00 85.06 71 GLN A O 1
ATOM 561 N N . ILE A 1 72 ? 0.303 -6.071 -14.517 1.00 84.31 72 ILE A N 1
ATOM 562 C CA . ILE A 1 72 ? -0.274 -5.550 -13.279 1.00 84.31 72 ILE A CA 1
ATOM 563 C C . ILE A 1 72 ? -1.706 -6.070 -13.149 1.00 84.31 72 ILE A C 1
ATOM 565 O O . ILE A 1 72 ? -2.562 -5.773 -13.982 1.00 84.31 72 ILE A O 1
ATOM 569 N N . VAL A 1 73 ? -1.969 -6.810 -12.077 1.00 87.19 73 VAL A N 1
ATOM 570 C CA . VAL A 1 73 ? -3.285 -7.342 -11.724 1.00 87.19 73 VAL A CA 1
ATOM 571 C C . VAL A 1 73 ? -3.764 -6.682 -10.442 1.00 87.19 73 VAL A C 1
ATOM 573 O O . VAL A 1 73 ? -3.065 -6.671 -9.433 1.00 87.19 73 VAL A O 1
ATOM 576 N N . GLU A 1 74 ? -4.977 -6.145 -10.467 1.00 90.19 74 GLU A N 1
ATOM 577 C CA . GLU A 1 74 ? -5.644 -5.611 -9.283 1.00 90.19 74 GLU A CA 1
ATOM 578 C C . GLU A 1 74 ? -6.328 -6.744 -8.517 1.00 90.19 74 GLU A C 1
ATOM 580 O O . GLU A 1 74 ? -7.085 -7.528 -9.089 1.00 90.19 74 GLU A O 1
ATOM 585 N N . LEU A 1 75 ? -6.095 -6.822 -7.209 1.00 86.88 75 LEU A N 1
ATOM 586 C CA . LEU A 1 75 ? -6.855 -7.728 -6.353 1.00 86.88 75 LEU A CA 1
ATOM 587 C C . LEU A 1 75 ? -8.276 -7.189 -6.188 1.00 86.88 75 LEU A C 1
ATOM 589 O O . LEU A 1 75 ? -8.406 -6.000 -5.919 1.00 86.88 75 LEU A O 1
ATOM 593 N N . PRO A 1 76 ? -9.342 -7.997 -6.286 1.00 90.56 76 PRO A N 1
ATOM 594 C CA . PRO A 1 76 ? -10.697 -7.514 -6.030 1.00 90.56 76 PRO A CA 1
ATOM 595 C C . PRO A 1 76 ? -10.839 -7.068 -4.570 1.00 90.56 76 PRO A C 1
ATOM 597 O O . PRO A 1 76 ? -10.208 -7.650 -3.686 1.00 90.56 76 PRO A O 1
ATOM 600 N N . TYR A 1 77 ? -11.676 -6.061 -4.294 1.00 89.56 77 TYR A N 1
ATOM 601 C CA . TYR A 1 77 ? -11.873 -5.576 -2.918 1.00 89.56 77 TYR A CA 1
ATOM 602 C C . TYR A 1 77 ? -12.418 -6.645 -1.973 1.00 89.56 77 TYR A C 1
ATOM 604 O O . TYR A 1 77 ? -12.013 -6.672 -0.815 1.00 89.56 77 TYR A O 1
ATOM 612 N N . SER A 1 78 ? -13.187 -7.602 -2.495 1.00 87.50 78 SER A N 1
ATOM 613 C CA . SER A 1 78 ? -13.662 -8.758 -1.733 1.00 87.50 78 SER A CA 1
ATOM 614 C C . SER A 1 78 ? -12.543 -9.642 -1.164 1.00 87.50 78 SER A C 1
ATOM 616 O O . SER A 1 78 ? -12.735 -10.389 -0.202 1.00 87.50 78 SER A O 1
ATOM 618 N N . THR A 1 79 ? -11.315 -9.517 -1.684 1.00 83.12 79 THR A N 1
ATOM 619 C CA . THR A 1 79 ? -10.125 -10.139 -1.078 1.00 83.12 79 THR A CA 1
ATOM 620 C C . THR A 1 79 ? -9.909 -9.659 0.355 1.00 83.12 79 THR A C 1
ATOM 622 O O . THR A 1 79 ? -9.323 -10.382 1.150 1.00 83.12 79 THR A O 1
ATOM 625 N N . PHE A 1 80 ? -10.399 -8.477 0.717 1.00 83.88 80 PHE A N 1
ATOM 626 C CA . PHE A 1 80 ? -10.244 -7.903 2.050 1.00 83.88 80 PHE A CA 1
ATOM 627 C C . PHE A 1 80 ? -11.480 -8.092 2.937 1.00 83.88 80 PHE A C 1
ATOM 629 O O . PHE A 1 80 ? -11.414 -7.785 4.124 1.00 83.88 80 PHE A O 1
ATOM 636 N N . ASP A 1 81 ? -12.565 -8.667 2.409 1.00 81.00 81 ASP A N 1
ATOM 637 C CA . ASP A 1 81 ? -13.771 -8.949 3.189 1.00 81.00 81 ASP A CA 1
ATOM 638 C C . ASP A 1 81 ? -13.453 -9.865 4.373 1.00 81.00 81 ASP A C 1
ATOM 640 O O . ASP A 1 81 ? -12.677 -10.822 4.254 1.00 81.00 81 ASP A O 1
ATOM 644 N N . GLY A 1 82 ? -14.061 -9.566 5.520 1.00 78.56 82 GLY A N 1
ATOM 645 C CA . GLY A 1 82 ? -13.830 -10.277 6.778 1.00 78.56 82 GLY A CA 1
ATOM 646 C C . GLY A 1 82 ? -12.565 -9.842 7.525 1.00 78.56 82 GLY A C 1
ATOM 647 O O . GLY A 1 82 ? -12.428 -10.161 8.706 1.00 78.56 82 GLY A O 1
ATOM 648 N N . LEU A 1 83 ? -11.671 -9.064 6.900 1.00 79.75 83 LEU A N 1
ATOM 649 C CA . LEU A 1 83 ? -10.547 -8.450 7.601 1.00 79.75 83 LEU A CA 1
ATOM 650 C C . LEU A 1 83 ? -11.021 -7.187 8.322 1.00 79.75 83 LEU A C 1
ATOM 652 O O . LEU A 1 83 ? -11.508 -6.239 7.710 1.00 79.75 83 LEU A O 1
ATOM 656 N N . LYS A 1 84 ? -10.823 -7.141 9.640 1.00 80.06 84 LYS A N 1
ATOM 657 C CA . LYS A 1 84 ? -11.066 -5.937 10.445 1.00 80.06 84 LYS A CA 1
ATOM 658 C C . LYS A 1 84 ? -9.903 -4.955 10.278 1.00 80.06 84 LYS A C 1
ATOM 660 O O . LYS A 1 84 ? -9.033 -4.874 11.139 1.00 80.06 84 LYS A O 1
ATOM 665 N N . ILE A 1 85 ? -9.858 -4.260 9.141 1.00 85.12 85 ILE A N 1
ATOM 666 C CA . ILE A 1 85 ? -8.838 -3.244 8.853 1.00 85.12 85 ILE A CA 1
ATOM 667 C C . ILE A 1 85 ? -9.281 -1.921 9.476 1.00 85.12 85 ILE A C 1
ATOM 669 O O . ILE A 1 85 ? -10.256 -1.315 9.043 1.00 85.12 85 ILE A O 1
ATOM 673 N N . ASN A 1 86 ? -8.551 -1.458 10.488 1.00 87.00 86 ASN A N 1
ATOM 674 C CA . ASN A 1 86 ? -8.886 -0.217 11.193 1.00 87.00 86 ASN A CA 1
ATOM 675 C C . ASN A 1 86 ? -8.143 1.000 10.639 1.00 87.00 86 ASN A C 1
ATOM 677 O O . ASN A 1 86 ? -8.601 2.125 10.814 1.00 87.00 86 ASN A O 1
ATOM 681 N N . ARG A 1 87 ? -6.976 0.786 10.021 1.00 90.25 87 ARG A N 1
ATOM 682 C CA . ARG A 1 87 ? -6.088 1.832 9.500 1.00 90.25 87 ARG A CA 1
ATOM 683 C C . ARG A 1 87 ? -5.283 1.295 8.319 1.00 90.25 87 ARG A C 1
ATOM 685 O O . ARG A 1 87 ? -4.895 0.123 8.314 1.00 90.25 87 ARG A O 1
ATOM 692 N N . ILE A 1 88 ? -4.998 2.154 7.344 1.00 92.56 88 ILE A N 1
ATOM 693 C CA . ILE A 1 88 ? -4.149 1.833 6.192 1.00 92.56 88 ILE A CA 1
ATOM 694 C C . ILE A 1 88 ? -2.959 2.786 6.157 1.00 92.56 88 ILE A C 1
ATOM 696 O O . ILE A 1 88 ? -3.111 3.995 6.317 1.00 92.56 88 ILE A O 1
ATOM 700 N N . ILE A 1 89 ? -1.774 2.238 5.911 1.00 93.31 89 ILE A N 1
ATOM 701 C CA . ILE A 1 89 ? -0.546 2.993 5.671 1.00 93.31 89 ILE A CA 1
ATOM 702 C C . ILE A 1 89 ? -0.095 2.711 4.242 1.00 93.31 89 ILE A C 1
ATOM 704 O O . ILE A 1 89 ? 0.209 1.570 3.896 1.00 93.31 89 ILE A O 1
ATOM 708 N N . LEU A 1 90 ? -0.031 3.753 3.420 1.00 92.38 90 LEU A N 1
ATOM 709 C CA . LEU A 1 90 ? 0.471 3.699 2.053 1.00 92.38 90 LEU A CA 1
ATOM 710 C C . LEU A 1 90 ? 1.907 4.213 2.016 1.00 92.38 90 LEU A C 1
ATOM 712 O O . LEU A 1 90 ? 2.139 5.408 2.203 1.00 92.38 90 LEU A O 1
ATOM 716 N N . LYS A 1 91 ? 2.867 3.320 1.764 1.00 89.88 91 LYS A N 1
ATOM 717 C CA . LYS A 1 91 ? 4.274 3.693 1.618 1.00 89.88 91 LYS A CA 1
ATOM 718 C C . LYS A 1 91 ? 4.597 4.009 0.161 1.00 89.88 91 LYS A C 1
ATOM 720 O O . LYS A 1 91 ? 4.459 3.155 -0.715 1.00 89.88 91 LYS A O 1
ATOM 725 N N . ILE A 1 92 ? 5.065 5.228 -0.076 1.00 89.00 92 ILE A N 1
ATOM 726 C CA . ILE A 1 92 ? 5.422 5.754 -1.396 1.00 89.00 92 ILE A CA 1
ATOM 727 C C . ILE A 1 92 ? 6.931 5.981 -1.430 1.00 89.00 92 ILE A C 1
ATOM 729 O O . ILE A 1 92 ? 7.543 6.356 -0.436 1.00 89.00 92 ILE A O 1
ATOM 733 N N . GLU A 1 93 ? 7.546 5.723 -2.576 1.00 89.38 93 GLU A N 1
ATOM 734 C CA . GLU A 1 93 ? 8.978 5.921 -2.774 1.00 89.38 93 GLU A CA 1
ATOM 735 C C . GLU A 1 93 ? 9.225 6.274 -4.241 1.00 89.38 93 GLU A C 1
ATOM 737 O O . GLU A 1 93 ? 8.518 5.804 -5.135 1.00 89.38 93 GLU A O 1
ATOM 742 N N . VAL A 1 94 ? 10.256 7.074 -4.508 1.00 89.19 94 VAL A N 1
ATOM 743 C CA . VAL A 1 94 ? 10.594 7.469 -5.880 1.00 89.19 94 VAL A CA 1
ATOM 744 C C . VAL A 1 94 ? 10.877 6.216 -6.736 1.00 89.19 94 VAL A C 1
ATOM 746 O O . VAL A 1 94 ? 11.712 5.393 -6.339 1.00 89.19 94 VAL A O 1
ATOM 749 N N . PRO A 1 95 ? 10.265 6.061 -7.931 1.00 87.06 95 PRO A N 1
ATOM 750 C CA . PRO A 1 95 ? 10.432 4.872 -8.774 1.00 87.06 95 PRO A CA 1
ATOM 751 C C . PRO A 1 95 ? 11.888 4.511 -9.083 1.00 87.06 95 PRO A C 1
ATOM 753 O O . PRO A 1 95 ? 12.242 3.336 -9.117 1.00 87.06 95 PRO A O 1
ATOM 756 N N . SER A 1 96 ? 12.770 5.502 -9.245 1.00 88.12 96 SER A N 1
ATOM 757 C CA . SER A 1 96 ? 14.205 5.271 -9.466 1.00 88.12 96 SER A CA 1
ATOM 758 C C . SER A 1 96 ? 14.908 4.669 -8.242 1.00 88.12 96 SER A C 1
ATOM 760 O O . SER A 1 96 ? 15.801 3.831 -8.385 1.00 88.12 96 SER A O 1
ATOM 762 N N . THR A 1 97 ? 14.498 5.046 -7.029 1.00 89.50 97 THR A N 1
ATOM 763 C CA . THR A 1 97 ? 14.980 4.440 -5.782 1.00 89.50 97 THR A CA 1
ATOM 764 C C . THR A 1 97 ? 14.511 2.992 -5.678 1.00 89.50 97 THR A C 1
ATOM 766 O O . THR A 1 97 ? 15.311 2.113 -5.346 1.00 89.50 97 THR A O 1
ATOM 769 N N . ILE A 1 98 ? 13.246 2.724 -6.018 1.00 86.44 98 ILE A N 1
ATOM 770 C CA . ILE A 1 98 ? 12.697 1.363 -6.068 1.00 86.44 98 ILE A CA 1
ATOM 771 C C . ILE A 1 98 ? 13.466 0.521 -7.089 1.00 86.44 98 ILE A C 1
ATOM 773 O O . ILE A 1 98 ? 13.968 -0.542 -6.735 1.00 86.44 98 ILE A O 1
ATOM 777 N N . GLN A 1 99 ? 13.647 1.021 -8.312 1.00 86.25 99 GLN A N 1
ATOM 778 C CA . GLN A 1 99 ? 14.379 0.337 -9.378 1.00 86.25 99 GLN A CA 1
ATOM 779 C C . GLN A 1 99 ? 15.788 -0.060 -8.930 1.00 86.25 99 GLN A C 1
ATOM 781 O O . GLN A 1 99 ? 16.164 -1.222 -9.053 1.00 86.25 99 GLN A O 1
ATOM 786 N N . LYS A 1 100 ? 16.551 0.863 -8.329 1.00 87.19 100 LYS A N 1
ATOM 787 C CA . LYS A 1 100 ? 17.893 0.569 -7.796 1.00 87.19 100 LYS A CA 1
ATOM 788 C C . LYS A 1 100 ? 17.869 -0.554 -6.754 1.00 87.19 100 LYS A C 1
ATOM 790 O O . LYS A 1 100 ? 18.729 -1.434 -6.785 1.00 87.19 100 LYS A O 1
ATOM 795 N N . ARG A 1 101 ? 16.894 -0.542 -5.836 1.00 86.75 101 ARG A N 1
ATOM 796 C CA . ARG A 1 101 ? 16.732 -1.595 -4.815 1.00 86.75 101 ARG A CA 1
ATOM 797 C C . ARG A 1 101 ? 16.374 -2.943 -5.451 1.00 86.75 101 ARG A C 1
ATOM 799 O O . ARG A 1 101 ? 16.959 -3.953 -5.069 1.00 86.75 101 ARG A O 1
ATOM 806 N N . LEU A 1 102 ? 15.473 -2.954 -6.434 1.00 81.81 102 LEU A N 1
ATOM 807 C CA . LEU A 1 102 ? 15.056 -4.159 -7.158 1.00 81.81 102 LEU A CA 1
ATOM 808 C C . LEU A 1 102 ? 16.200 -4.758 -7.979 1.00 81.81 102 LEU A C 1
ATOM 810 O O . LEU A 1 102 ? 16.480 -5.947 -7.856 1.00 81.81 102 LEU A O 1
ATOM 814 N N . MET A 1 103 ? 16.927 -3.932 -8.733 1.00 82.75 103 MET A N 1
ATOM 815 C CA . MET A 1 103 ? 18.096 -4.368 -9.501 1.00 82.75 103 MET A CA 1
ATOM 816 C C . MET A 1 103 ? 19.172 -4.977 -8.598 1.00 82.75 103 MET A C 1
ATOM 818 O O . MET A 1 103 ? 19.735 -6.017 -8.929 1.00 82.75 103 MET A O 1
ATOM 822 N N . LYS A 1 104 ? 19.422 -4.371 -7.426 1.00 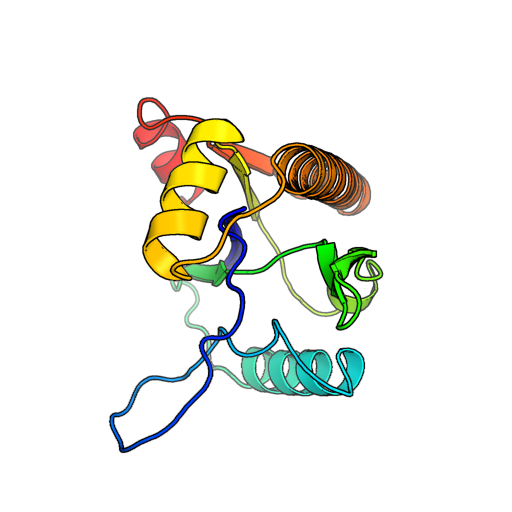85.31 104 LYS A N 1
ATOM 823 C CA . LYS A 1 104 ? 20.374 -4.899 -6.438 1.00 85.31 104 LYS A CA 1
ATOM 824 C C . LYS A 1 104 ? 19.933 -6.245 -5.854 1.00 85.31 104 LYS A C 1
ATOM 826 O O . LYS A 1 104 ? 20.782 -7.086 -5.579 1.00 85.31 104 LYS A O 1
ATOM 831 N N . ARG A 1 105 ? 18.631 -6.437 -5.628 1.00 81.88 105 ARG A N 1
ATOM 832 C CA . ARG A 1 105 ? 18.083 -7.663 -5.031 1.00 81.88 105 ARG A CA 1
ATOM 833 C C . ARG A 1 105 ? 18.025 -8.818 -6.028 1.00 81.88 105 ARG A C 1
ATOM 835 O O . ARG A 1 105 ? 18.415 -9.929 -5.689 1.00 81.88 105 ARG A O 1
ATOM 842 N N . ASP A 1 106 ? 17.534 -8.548 -7.233 1.00 79.00 106 ASP A N 1
ATOM 843 C CA . ASP A 1 106 ? 17.195 -9.581 -8.217 1.00 79.00 106 ASP A CA 1
ATOM 844 C C . ASP A 1 106 ? 18.330 -9.829 -9.218 1.00 79.00 106 ASP A C 1
ATOM 846 O O . ASP A 1 106 ? 18.230 -10.720 -10.063 1.00 79.00 106 ASP A O 1
ATOM 850 N N . ASN A 1 107 ? 19.395 -9.020 -9.155 1.00 81.75 107 ASN A N 1
ATOM 851 C CA . ASN A 1 107 ? 20.503 -9.020 -10.109 1.00 81.75 107 ASN A CA 1
ATOM 852 C C . ASN A 1 107 ? 20.013 -8.983 -11.573 1.00 81.75 107 ASN A C 1
ATOM 854 O O . ASN A 1 107 ? 20.569 -9.636 -12.452 1.00 81.75 107 ASN A O 1
ATOM 858 N N . SER A 1 108 ? 18.913 -8.262 -11.806 1.00 78.62 108 SER A N 1
ATOM 859 C CA . SER A 1 108 ? 18.166 -8.222 -13.066 1.00 78.62 108 SER A CA 1
ATOM 860 C C . SER A 1 108 ? 17.741 -6.791 -13.375 1.00 78.62 108 SER A C 1
ATOM 862 O O . SER A 1 108 ? 17.517 -5.995 -12.460 1.00 78.62 108 SER A O 1
ATOM 864 N N . HIS A 1 109 ? 17.632 -6.454 -14.660 1.00 83.12 109 HIS A N 1
ATOM 865 C CA . HIS A 1 109 ? 17.108 -5.156 -15.067 1.00 83.12 109 HIS A CA 1
ATOM 866 C C . HIS A 1 109 ? 15.596 -5.102 -14.849 1.00 83.12 109 HIS A C 1
ATOM 868 O O . HIS A 1 109 ? 14.877 -6.043 -15.175 1.00 83.12 109 HIS A O 1
ATOM 874 N N . TRP A 1 110 ? 15.141 -3.978 -14.315 1.00 82.50 110 TRP A N 1
ATOM 875 C CA . TRP A 1 110 ? 13.740 -3.703 -14.060 1.00 82.50 110 TRP A CA 1
ATOM 876 C C . TRP A 1 110 ? 13.319 -2.471 -14.835 1.00 82.50 110 TRP A C 1
ATOM 878 O O . TRP A 1 110 ? 13.951 -1.422 -14.695 1.00 82.50 110 TRP A O 1
ATOM 888 N N . ASP A 1 111 ? 12.246 -2.596 -15.607 1.00 87.06 111 ASP A N 1
ATOM 889 C CA . ASP A 1 111 ? 11.684 -1.470 -16.337 1.00 87.06 111 ASP A CA 1
ATOM 890 C C . ASP A 1 111 ? 11.125 -0.429 -15.354 1.00 87.06 111 ASP A C 1
ATOM 892 O O . ASP A 1 111 ? 10.313 -0.734 -14.475 1.00 87.06 111 ASP A O 1
ATOM 896 N N . LYS A 1 112 ? 11.594 0.812 -15.492 1.00 86.19 112 LYS A N 1
ATOM 897 C CA . LYS A 1 112 ? 11.153 1.927 -14.658 1.00 86.19 112 LYS A CA 1
ATOM 898 C C . LYS A 1 112 ? 9.678 2.243 -14.907 1.00 86.19 112 LYS A C 1
ATOM 900 O O . LYS A 1 112 ? 8.984 2.584 -13.951 1.00 86.19 112 LYS A O 1
ATOM 905 N N . ASP A 1 113 ? 9.204 2.127 -16.142 1.00 90.50 113 ASP A N 1
ATOM 906 C CA . ASP A 1 113 ? 7.830 2.492 -16.497 1.00 90.50 113 ASP A CA 1
ATOM 907 C C . ASP A 1 113 ? 6.831 1.472 -15.942 1.00 90.50 113 ASP A C 1
ATOM 909 O O . ASP A 1 113 ? 5.742 1.839 -15.490 1.00 90.50 113 ASP A O 1
ATOM 913 N N . LEU A 1 114 ? 7.243 0.202 -15.847 1.00 87.00 114 LEU A N 1
ATOM 914 C CA . LEU A 1 114 ? 6.504 -0.825 -15.117 1.00 87.00 114 LEU A CA 1
ATOM 915 C C . LEU A 1 114 ? 6.409 -0.499 -13.620 1.00 87.00 114 LEU A C 1
ATOM 917 O O . LEU A 1 114 ? 5.328 -0.602 -13.046 1.00 87.00 114 LEU A O 1
ATOM 921 N N . ILE A 1 115 ? 7.514 -0.093 -12.983 1.00 87.94 115 ILE A N 1
ATOM 922 C CA . ILE A 1 115 ? 7.525 0.282 -11.556 1.00 87.94 115 ILE A CA 1
ATOM 923 C C . ILE A 1 115 ? 6.619 1.490 -11.302 1.00 87.94 115 ILE A C 1
ATOM 925 O O . ILE A 1 115 ? 5.867 1.504 -10.327 1.00 87.94 115 ILE A O 1
ATOM 929 N N . ASP A 1 116 ? 6.694 2.494 -12.174 1.00 89.12 116 ASP A N 1
ATOM 930 C CA . ASP A 1 116 ? 5.871 3.700 -12.112 1.00 89.12 116 ASP A CA 1
ATOM 931 C C . ASP A 1 116 ? 4.380 3.350 -12.226 1.00 89.12 116 ASP A C 1
ATOM 933 O O . ASP A 1 116 ? 3.586 3.674 -11.341 1.00 89.12 116 ASP A O 1
ATOM 937 N N . SER A 1 117 ? 4.026 2.555 -13.240 1.00 90.19 117 SER A N 1
ATOM 938 C CA . SER A 1 117 ? 2.658 2.080 -13.475 1.00 90.19 117 SER A CA 1
ATOM 939 C C . SER A 1 117 ? 2.128 1.220 -12.327 1.00 90.19 117 SER A C 1
ATOM 941 O O . SER A 1 117 ? 0.967 1.356 -11.934 1.00 90.19 117 SER A O 1
ATOM 943 N N . PHE A 1 118 ? 2.972 0.345 -11.771 1.00 88.62 118 PHE A N 1
ATOM 944 C CA . PHE A 1 118 ? 2.627 -0.506 -10.634 1.00 88.62 118 PHE A CA 1
ATOM 945 C C . PHE A 1 118 ? 2.296 0.347 -9.411 1.00 88.62 118 PHE A C 1
ATOM 947 O O . PHE A 1 118 ? 1.226 0.204 -8.821 1.00 88.62 118 PHE A O 1
ATOM 954 N N . GLN A 1 119 ? 3.172 1.295 -9.076 1.00 89.00 119 GLN A N 1
ATOM 955 C CA . GLN A 1 119 ? 2.968 2.174 -7.934 1.00 89.00 119 GLN A CA 1
ATOM 956 C C . GLN A 1 119 ? 1.740 3.074 -8.122 1.00 89.00 119 GLN A C 1
ATOM 958 O O . GLN A 1 119 ? 0.934 3.198 -7.204 1.00 89.00 119 GLN A O 1
ATOM 963 N N . ALA A 1 120 ? 1.547 3.658 -9.307 1.00 92.44 120 ALA A N 1
ATOM 964 C CA . ALA A 1 120 ? 0.377 4.480 -9.603 1.00 92.44 120 ALA A CA 1
ATOM 965 C C . ALA A 1 120 ? -0.930 3.688 -9.440 1.00 92.44 120 ALA A C 1
ATOM 967 O O . ALA A 1 120 ? -1.915 4.200 -8.893 1.00 92.44 120 ALA A O 1
ATOM 968 N N . ARG A 1 121 ? -0.942 2.418 -9.870 1.00 91.69 121 ARG A N 1
ATOM 969 C CA . ARG A 1 121 ? -2.119 1.563 -9.716 1.00 91.69 121 ARG A CA 1
ATOM 970 C C . ARG A 1 121 ? -2.378 1.191 -8.264 1.00 91.69 121 ARG A C 1
ATOM 972 O O . ARG A 1 121 ? -3.523 1.279 -7.824 1.00 91.69 121 ARG A O 1
ATOM 979 N N . GLU A 1 122 ? -1.332 0.844 -7.526 1.00 92.44 122 GLU A N 1
ATOM 980 C CA . GLU A 1 122 ? -1.406 0.559 -6.095 1.00 92.44 122 GLU A CA 1
ATOM 981 C C . GLU A 1 122 ? -1.997 1.745 -5.325 1.00 92.44 122 GLU A C 1
ATOM 983 O O . GLU A 1 122 ? -2.985 1.590 -4.607 1.00 92.44 122 GLU A O 1
ATOM 988 N N . GLN A 1 123 ? -1.452 2.949 -5.535 1.00 94.06 123 GLN A N 1
ATOM 989 C CA . GLN A 1 123 ? -1.923 4.166 -4.873 1.00 94.06 123 GLN A CA 1
ATOM 990 C C . GLN A 1 123 ? -3.409 4.412 -5.152 1.00 94.06 123 GLN A C 1
ATOM 992 O O . GLN A 1 123 ? -4.187 4.619 -4.220 1.00 94.06 123 GLN A O 1
ATOM 997 N N . LYS A 1 124 ? -3.828 4.330 -6.425 1.00 96.06 124 LYS A N 1
ATOM 998 C CA . LYS A 1 124 ? -5.234 4.506 -6.815 1.00 96.06 124 LYS A CA 1
ATOM 999 C C . LYS A 1 124 ? -6.145 3.526 -6.074 1.00 96.06 124 LYS A C 1
ATOM 1001 O O . LYS A 1 124 ? -7.152 3.939 -5.502 1.00 96.06 124 LYS A O 1
ATOM 1006 N N . ARG A 1 125 ? -5.777 2.242 -6.065 1.00 94.75 125 ARG A N 1
ATOM 1007 C CA . ARG A 1 125 ? -6.556 1.163 -5.443 1.00 94.75 125 ARG A CA 1
ATOM 1008 C C . ARG A 1 125 ? -6.713 1.358 -3.939 1.00 94.75 125 ARG A C 1
ATOM 1010 O O . ARG A 1 125 ? -7.822 1.187 -3.432 1.00 94.75 125 ARG A O 1
ATOM 1017 N N . VAL A 1 126 ? -5.626 1.726 -3.257 1.00 93.69 126 VAL A N 1
ATOM 1018 C CA . VAL A 1 126 ? -5.590 1.978 -1.810 1.00 93.69 126 VAL A CA 1
ATOM 1019 C C . VAL A 1 126 ? -6.461 3.173 -1.436 1.00 93.69 126 VAL A C 1
ATOM 1021 O O . VAL A 1 126 ? -7.275 3.071 -0.523 1.00 93.69 126 VAL A O 1
ATOM 1024 N N . ILE A 1 127 ? -6.317 4.293 -2.152 1.00 95.00 127 ILE A N 1
ATOM 1025 C CA . ILE A 1 127 ? -7.088 5.518 -1.896 1.00 95.00 127 ILE A CA 1
ATOM 1026 C C . ILE A 1 127 ? -8.583 5.259 -2.097 1.00 95.00 127 ILE A C 1
ATOM 1028 O O . ILE A 1 127 ? -9.407 5.671 -1.280 1.00 95.00 127 ILE A O 1
ATOM 1032 N N . GLU A 1 128 ? -8.942 4.552 -3.168 1.00 96.75 128 GLU A N 1
ATOM 1033 C CA . GLU A 1 128 ? -10.329 4.201 -3.448 1.00 96.75 128 GLU A CA 1
ATOM 1034 C C . GLU A 1 128 ? -10.906 3.264 -2.377 1.00 96.75 128 GLU A C 1
ATOM 1036 O O . GLU A 1 128 ? -11.991 3.544 -1.868 1.00 96.75 128 GLU A O 1
ATOM 1041 N N . PHE A 1 129 ? -10.166 2.231 -1.956 1.00 94.50 129 PHE A N 1
ATOM 1042 C CA . PHE A 1 129 ? -10.596 1.321 -0.889 1.00 94.50 129 PHE A CA 1
ATOM 1043 C C . PHE A 1 129 ? -10.790 2.037 0.447 1.00 94.50 129 PHE A C 1
ATOM 1045 O O . PHE A 1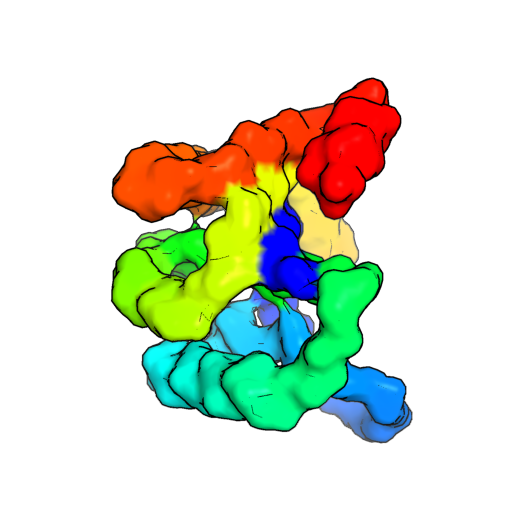 129 ? -11.837 1.905 1.073 1.00 94.50 129 PHE A O 1
ATOM 1052 N N . ALA A 1 130 ? -9.804 2.839 0.860 1.00 94.44 130 ALA A N 1
ATOM 1053 C CA . ALA A 1 130 ? -9.861 3.602 2.102 1.00 94.44 130 ALA A CA 1
ATOM 1054 C C . ALA A 1 130 ? -11.090 4.521 2.136 1.00 94.44 130 ALA A C 1
ATOM 1056 O O . ALA A 1 130 ? -11.771 4.621 3.154 1.00 94.44 130 ALA A O 1
ATOM 1057 N N . ARG A 1 131 ? -11.418 5.151 1.001 1.00 96.25 131 ARG A N 1
ATOM 1058 C CA . ARG A 1 131 ? -12.609 5.994 0.867 1.00 96.25 131 ARG A CA 1
ATOM 1059 C C . ARG A 1 131 ? -13.910 5.190 0.939 1.00 96.25 131 ARG A C 1
ATOM 1061 O O . ARG A 1 131 ? -14.843 5.643 1.597 1.00 96.25 131 ARG A O 1
ATOM 1068 N N . LEU A 1 132 ? -13.988 4.048 0.251 1.00 95.06 132 LEU A N 1
ATOM 1069 C CA . LEU A 1 132 ? -15.184 3.195 0.215 1.00 95.06 132 LEU A CA 1
ATOM 1070 C C . LEU A 1 132 ? -15.509 2.625 1.601 1.00 95.06 132 LEU A C 1
ATOM 1072 O O . LEU A 1 132 ? -16.637 2.764 2.069 1.00 95.06 132 LEU A O 1
ATOM 1076 N N . GLU A 1 133 ? -14.498 2.088 2.282 1.00 91.44 133 GLU A N 1
ATOM 1077 C CA . GLU A 1 133 ? -14.627 1.475 3.610 1.00 91.44 133 GLU A CA 1
ATOM 1078 C C . GLU A 1 133 ? -14.545 2.492 4.760 1.00 91.44 133 GLU A C 1
ATOM 1080 O O . GLU A 1 133 ? -14.687 2.137 5.928 1.00 91.44 133 GLU A O 1
ATOM 1085 N N . LYS A 1 134 ? -14.319 3.776 4.442 1.00 95.31 134 LYS A N 1
ATOM 1086 C CA . LYS A 1 134 ? -14.136 4.877 5.407 1.00 95.31 134 LYS A CA 1
ATOM 1087 C C . LYS A 1 134 ? -13.022 4.595 6.424 1.00 95.31 134 LYS A C 1
ATOM 1089 O O . LYS A 1 134 ? -13.130 4.949 7.598 1.00 95.31 134 LYS A O 1
ATOM 1094 N N . ILE A 1 135 ? -11.942 3.975 5.960 1.00 93.62 135 ILE A N 1
ATOM 1095 C CA . ILE A 1 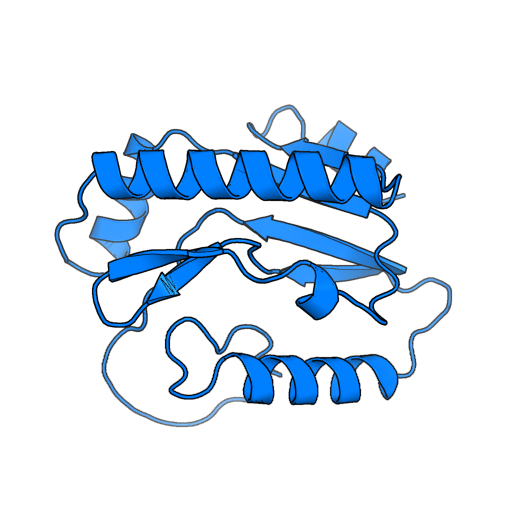135 ? -10.779 3.636 6.775 1.00 93.62 135 ILE A CA 1
ATOM 1096 C C . ILE A 1 135 ? -9.777 4.799 6.723 1.00 93.62 135 ILE A C 1
ATOM 1098 O O . ILE A 1 135 ? -9.433 5.256 5.629 1.00 93.62 135 ILE A O 1
ATOM 1102 N N . PRO A 1 136 ? -9.259 5.272 7.871 1.00 94.50 136 PRO A N 1
ATOM 1103 C CA . PRO A 1 136 ? -8.174 6.243 7.905 1.00 94.50 136 PRO A CA 1
ATOM 1104 C C . PRO A 1 136 ? -6.959 5.776 7.093 1.00 94.50 136 PRO A C 1
ATOM 1106 O O . PRO A 1 136 ? -6.472 4.655 7.269 1.00 94.50 136 PRO A O 1
ATOM 1109 N N . LEU A 1 137 ? -6.452 6.657 6.230 1.00 94.69 137 LEU A N 1
ATOM 1110 C CA . LEU A 1 137 ? -5.290 6.418 5.378 1.00 94.69 137 LEU A CA 1
ATOM 1111 C C . LEU A 1 137 ? -4.158 7.378 5.747 1.00 94.69 137 LEU A C 1
ATOM 1113 O O . LEU A 1 137 ? -4.346 8.592 5.731 1.00 94.69 137 LEU A O 1
ATOM 1117 N N . PHE A 1 138 ? -2.974 6.831 6.004 1.00 95.44 138 PHE A N 1
ATOM 1118 C CA . PHE A 1 138 ? -1.747 7.590 6.207 1.00 95.44 138 PHE A CA 1
ATOM 1119 C C . PHE A 1 138 ? -0.772 7.361 5.050 1.00 95.44 138 PHE A C 1
ATOM 1121 O O . PHE A 1 138 ? -0.445 6.219 4.728 1.00 95.44 138 PHE A O 1
ATOM 1128 N N . VAL A 1 139 ? -0.280 8.437 4.431 1.00 94.00 139 VAL A N 1
ATOM 1129 C CA . VAL A 1 139 ? 0.697 8.359 3.334 1.00 94.00 139 VAL A CA 1
ATOM 1130 C C . VAL A 1 139 ? 2.105 8.609 3.867 1.00 94.00 139 VAL A C 1
ATOM 1132 O O . VAL A 1 139 ? 2.460 9.735 4.228 1.00 94.00 139 VAL A O 1
ATOM 1135 N N . TYR A 1 140 ? 2.918 7.554 3.874 1.00 92.81 140 TYR A N 1
ATOM 1136 C CA . TYR A 1 140 ? 4.315 7.576 4.291 1.00 92.81 140 TYR A CA 1
ATOM 1137 C C . TYR A 1 140 ? 5.232 7.618 3.063 1.00 92.81 140 TYR A C 1
ATOM 1139 O O . TYR A 1 140 ? 5.555 6.591 2.470 1.00 92.81 140 TYR A O 1
ATOM 1147 N N . ASP A 1 141 ? 5.632 8.818 2.656 1.00 89.56 141 ASP A N 1
ATOM 1148 C CA . ASP A 1 141 ? 6.470 9.066 1.472 1.00 89.56 141 ASP A CA 1
ATOM 1149 C C . ASP A 1 141 ? 7.921 9.436 1.814 1.00 89.56 141 ASP A C 1
ATOM 1151 O O . ASP A 1 141 ? 8.780 9.477 0.935 1.00 89.56 141 ASP A O 1
ATOM 1155 N N . ASN A 1 142 ? 8.211 9.725 3.084 1.00 88.81 142 ASN A N 1
ATOM 1156 C CA . ASN A 1 142 ? 9.540 10.092 3.542 1.00 88.81 142 ASN A CA 1
ATOM 1157 C C . ASN A 1 142 ? 9.695 9.896 5.062 1.00 88.81 142 ASN A C 1
ATOM 1159 O O . ASN A 1 142 ? 8.720 9.823 5.812 1.00 88.81 142 ASN A O 1
ATOM 1163 N N . ASN A 1 143 ? 10.947 9.866 5.525 1.00 89.75 143 ASN A N 1
ATOM 1164 C CA . ASN A 1 143 ? 11.267 9.568 6.920 1.00 89.75 143 ASN A CA 1
ATOM 1165 C C . ASN A 1 143 ? 10.956 10.701 7.912 1.00 89.75 143 ASN A C 1
ATOM 1167 O O . ASN A 1 143 ? 10.900 10.423 9.109 1.00 89.75 143 ASN A O 1
ATOM 1171 N N . SER A 1 144 ? 10.740 11.949 7.477 1.00 92.69 144 SER A N 1
ATOM 1172 C CA . SER A 1 144 ? 10.377 13.026 8.412 1.00 92.69 144 SER A CA 1
ATOM 1173 C C . SER A 1 144 ? 8.985 12.819 9.014 1.00 92.69 144 SER A C 1
ATOM 1175 O O . SER A 1 144 ? 8.719 13.309 10.103 1.00 92.69 144 SER A O 1
ATOM 1177 N N . LYS A 1 145 ? 8.132 12.024 8.355 1.00 91.62 145 LYS A N 1
ATOM 1178 C CA . LYS A 1 145 ? 6.791 11.638 8.822 1.00 91.62 145 LYS A CA 1
ATOM 1179 C C . LYS A 1 145 ? 6.786 10.494 9.844 1.00 91.62 145 LYS A C 1
ATOM 1181 O O . LYS A 1 145 ? 5.728 9.958 10.162 1.00 91.62 145 LYS A O 1
ATOM 1186 N N . LEU A 1 146 ? 7.948 10.059 10.340 1.00 91.25 146 LEU A N 1
ATOM 1187 C CA . LEU A 1 146 ? 8.034 8.913 11.252 1.00 91.25 146 LEU A CA 1
ATOM 1188 C C . LEU A 1 146 ? 7.274 9.141 12.567 1.00 91.25 146 LEU A C 1
ATOM 1190 O O . LEU A 1 146 ? 6.606 8.226 13.043 1.00 91.25 146 LEU A O 1
ATOM 1194 N N . GLU A 1 147 ? 7.353 10.338 13.147 1.00 93.00 147 GLU A N 1
ATOM 1195 C CA . GLU A 1 147 ? 6.634 10.640 14.392 1.00 93.00 147 GLU A CA 1
ATOM 1196 C C . GLU A 1 147 ? 5.118 10.727 14.170 1.00 93.00 147 GLU A C 1
ATOM 1198 O O . GLU A 1 147 ? 4.350 10.182 14.960 1.00 93.00 147 GLU A O 1
ATOM 1203 N N . GLU A 1 148 ? 4.680 11.308 13.050 1.00 93.12 148 GLU A N 1
ATOM 1204 C CA . GLU A 1 148 ? 3.268 11.315 12.644 1.00 93.12 148 GLU A CA 1
ATOM 1205 C C . GLU A 1 148 ? 2.739 9.891 12.429 1.00 93.12 148 GLU A C 1
ATOM 1207 O O . GLU A 1 148 ? 1.637 9.561 12.864 1.00 93.12 148 GLU A O 1
ATOM 1212 N N . LEU A 1 149 ? 3.545 9.015 11.818 1.00 91.06 149 LEU A N 1
ATOM 1213 C CA . LEU A 1 149 ? 3.198 7.608 11.647 1.00 91.06 149 LEU A CA 1
ATOM 1214 C C . LEU A 1 149 ? 3.012 6.914 13.001 1.00 91.06 149 LEU A C 1
ATOM 1216 O O . LEU A 1 149 ? 2.039 6.189 13.176 1.00 91.06 149 LEU A O 1
ATOM 1220 N N . LYS A 1 150 ? 3.907 7.139 13.972 1.00 89.81 150 LYS A N 1
ATOM 1221 C CA . LYS A 1 150 ? 3.755 6.572 15.323 1.00 89.81 150 LYS A CA 1
ATOM 1222 C C . LYS A 1 150 ? 2.463 7.042 15.982 1.00 89.81 150 LYS A C 1
ATOM 1224 O O . LYS A 1 150 ? 1.743 6.218 16.528 1.00 89.81 150 LYS A O 1
ATOM 1229 N N . GLN A 1 151 ? 2.143 8.332 15.887 1.00 91.62 151 GLN A N 1
ATOM 1230 C CA . GLN A 1 151 ? 0.883 8.876 16.405 1.00 91.62 151 GLN A CA 1
ATOM 1231 C C . GLN A 1 151 ? -0.335 8.282 15.697 1.00 91.62 151 GLN A C 1
ATOM 1233 O O . GLN A 1 151 ? -1.355 8.046 16.329 1.00 91.62 151 GLN A O 1
ATOM 1238 N N . PHE A 1 152 ? -0.226 8.003 14.399 1.00 89.69 152 PHE A N 1
ATOM 1239 C CA . PHE A 1 152 ? -1.285 7.359 13.633 1.00 89.69 152 PHE A CA 1
ATOM 1240 C C . PHE A 1 152 ? -1.502 5.885 14.014 1.00 89.69 152 PHE A C 1
ATOM 1242 O O . PHE A 1 152 ? -2.594 5.366 13.787 1.00 89.69 152 PHE A O 1
ATOM 1249 N N . LEU A 1 153 ? -0.490 5.199 14.554 1.00 84.19 153 LEU A N 1
ATOM 1250 C CA . LEU A 1 153 ? -0.589 3.807 15.011 1.00 84.19 153 LEU A CA 1
ATOM 1251 C C . LEU A 1 153 ? -1.243 3.671 16.398 1.00 84.19 153 LEU A C 1
ATOM 1253 O O . LEU A 1 153 ? -1.785 2.603 16.686 1.00 84.19 153 LEU A O 1
ATOM 1257 N N . LEU A 1 154 ? -1.178 4.727 17.216 1.00 78.81 154 LEU A N 1
ATOM 1258 C CA . LEU A 1 154 ? -1.801 4.834 18.541 1.00 78.81 154 LEU A CA 1
ATOM 1259 C C . LEU A 1 154 ? -3.305 5.156 18.429 1.00 78.81 154 LEU A C 1
ATOM 1261 O O . LEU A 1 154 ? -4.057 4.673 19.297 1.00 78.81 154 LEU A O 1
#

Secondary structure (DSSP, 8-state):
-EEEEEE----PPPP--------------SS-S-HHHHHHHHHHHHHHS---TT--EEEE--SEEE-TTS-EEEPPGGGGTT--EEEEEEE---HHHHHHHHHHHHSS---HHHHHHHHHHHHHHHHHHHHHTT--EEEE-SGGGHHHHHHHH-